Protein AF-A0A7G8KVN0-F1 (afdb_monomer)

Mean predicted aligned error: 9.9 Å

Organism: NCBI:txid1634151

Secondary structure (DSSP, 8-state):
-HHHHHHHHHHHHHHHHHHHHHHHHS--S---HHHHS--BTTBPPSS-S-PPPPHHHHHHHHHHHHHHHHHHHHTTHHHHHHHS-HHHHHHHHHH-

Structure (mmCIF, N/CA/C/O backbone):
data_AF-A0A7G8KVN0-F1
#
_entry.id   AF-A0A7G8KVN0-F1
#
loop_
_atom_site.group_PDB
_atom_site.id
_atom_site.type_symbol
_atom_site.label_atom_id
_atom_site.label_alt_id
_atom_site.label_comp_id
_atom_site.label_asym_id
_atom_site.label_entity_id
_atom_site.label_seq_id
_atom_site.pdbx_PDB_ins_code
_atom_site.Cartn_x
_atom_site.Cartn_y
_atom_site.Cartn_z
_atom_site.occupancy
_atom_site.B_iso_or_equiv
_atom_site.auth_seq_id
_atom_site.auth_comp_id
_atom_site.auth_asym_id
_atom_site.auth_atom_id
_atom_site.pdbx_PDB_model_num
ATOM 1 N N . ILE A 1 1 ? 24.097 2.681 -1.876 1.00 88.50 1 ILE A N 1
ATOM 2 C CA . ILE A 1 1 ? 23.687 1.421 -1.203 1.00 88.50 1 ILE A CA 1
ATOM 3 C C . ILE A 1 1 ? 23.824 1.532 0.312 1.00 88.50 1 ILE A C 1
ATOM 5 O O . ILE A 1 1 ? 22.799 1.477 0.969 1.00 88.50 1 ILE A O 1
ATOM 9 N N . LEU A 1 2 ? 25.011 1.804 0.874 1.00 90.75 2 LEU A N 1
ATOM 10 C CA . LEU A 1 2 ? 25.170 1.971 2.332 1.00 90.75 2 LEU A CA 1
ATOM 11 C C . LEU A 1 2 ? 24.258 3.065 2.927 1.00 90.75 2 LEU A C 1
ATOM 13 O O . LEU A 1 2 ? 23.540 2.806 3.883 1.00 90.75 2 LEU A O 1
ATOM 17 N N . ILE A 1 3 ? 24.209 4.251 2.308 1.00 93.06 3 ILE A N 1
ATOM 18 C CA . ILE A 1 3 ? 23.321 5.355 2.734 1.00 93.06 3 ILE A CA 1
ATOM 19 C C . ILE A 1 3 ? 21.838 4.949 2.663 1.00 93.06 3 ILE A C 1
ATOM 21 O O . ILE A 1 3 ? 21.062 5.285 3.551 1.00 93.06 3 ILE A O 1
ATOM 25 N N . LEU A 1 4 ? 21.453 4.181 1.637 1.00 93.19 4 LEU A N 1
ATOM 26 C CA . LEU A 1 4 ? 20.082 3.691 1.464 1.00 93.19 4 LEU A CA 1
ATOM 27 C C . LEU A 1 4 ? 19.706 2.703 2.577 1.00 93.19 4 LEU A C 1
ATOM 29 O O . LEU A 1 4 ? 18.635 2.812 3.161 1.00 93.19 4 LEU A O 1
ATOM 33 N N . ILE A 1 5 ? 20.611 1.779 2.907 1.00 95.12 5 ILE A N 1
ATOM 34 C CA . ILE A 1 5 ? 20.419 0.813 3.994 1.00 95.12 5 ILE A CA 1
ATOM 35 C C . ILE A 1 5 ? 20.278 1.547 5.332 1.00 95.12 5 ILE A C 1
ATOM 37 O O . ILE A 1 5 ? 19.354 1.266 6.090 1.00 95.12 5 ILE A O 1
ATOM 41 N N . MET A 1 6 ? 21.134 2.539 5.594 1.00 94.12 6 MET A N 1
ATOM 42 C CA . MET A 1 6 ? 21.045 3.357 6.807 1.00 94.12 6 MET A CA 1
ATOM 43 C C . MET A 1 6 ? 19.712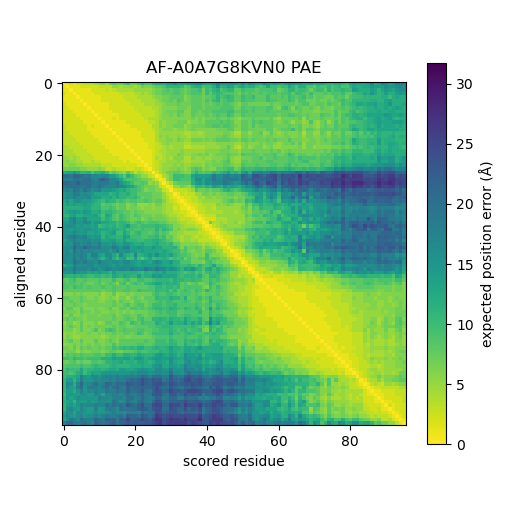 4.109 6.905 1.00 94.12 6 MET A C 1
ATOM 45 O O . MET A 1 6 ? 19.108 4.137 7.976 1.00 94.12 6 MET A O 1
ATOM 49 N N . ALA A 1 7 ? 19.219 4.668 5.796 1.00 95.31 7 ALA A N 1
ATOM 50 C CA . ALA A 1 7 ? 17.928 5.352 5.762 1.00 95.31 7 ALA A CA 1
ATOM 51 C C . ALA A 1 7 ? 16.755 4.401 6.059 1.00 95.31 7 ALA A C 1
ATOM 53 O O . ALA A 1 7 ? 15.876 4.744 6.850 1.00 95.31 7 ALA A O 1
ATOM 54 N N . ILE A 1 8 ? 16.767 3.190 5.489 1.00 96.44 8 ILE A N 1
ATOM 55 C CA . ILE A 1 8 ? 15.736 2.170 5.741 1.00 96.44 8 ILE A CA 1
ATOM 56 C C . ILE A 1 8 ? 15.730 1.773 7.223 1.00 96.44 8 ILE A C 1
ATOM 58 O O . ILE A 1 8 ? 14.670 1.762 7.849 1.00 96.44 8 ILE A O 1
ATOM 62 N N . ILE A 1 9 ? 16.905 1.526 7.813 1.00 96.19 9 ILE A N 1
ATOM 63 C CA . ILE A 1 9 ? 17.026 1.173 9.236 1.00 96.19 9 ILE A CA 1
ATOM 64 C C . ILE A 1 9 ? 16.458 2.290 10.119 1.00 96.19 9 ILE A C 1
ATOM 66 O O . ILE A 1 9 ? 15.633 2.027 10.992 1.00 96.19 9 ILE A O 1
ATOM 70 N N . LEU A 1 10 ? 16.839 3.545 9.868 1.00 96.00 10 LEU A N 1
ATOM 71 C CA . LEU A 1 10 ? 16.335 4.693 10.629 1.00 96.00 10 LEU A CA 1
ATOM 72 C C . LEU A 1 10 ? 14.809 4.832 10.526 1.00 96.00 10 LEU A C 1
ATOM 74 O O . LEU A 1 10 ? 14.151 5.059 11.542 1.00 96.00 10 LEU A O 1
ATOM 78 N N . SER A 1 11 ? 14.243 4.640 9.330 1.00 95.50 11 SER A N 1
ATOM 79 C CA . SER A 1 11 ? 12.797 4.762 9.095 1.00 95.50 11 SER A CA 1
ATOM 80 C C . SER A 1 11 ? 11.960 3.757 9.892 1.00 95.50 11 SER A C 1
ATOM 82 O O . SER A 1 11 ? 10.841 4.072 10.283 1.00 95.50 11 SER A O 1
ATOM 84 N N . PHE A 1 12 ? 12.510 2.576 10.190 1.00 96.25 12 PHE A N 1
ATOM 85 C CA . PHE A 1 12 ? 11.847 1.560 11.009 1.00 96.25 12 PHE A CA 1
ATOM 86 C C . PHE A 1 12 ? 12.101 1.757 12.514 1.00 96.25 12 PHE A C 1
ATOM 88 O O . PHE A 1 12 ? 11.218 1.532 13.348 1.00 96.25 12 PHE A O 1
ATOM 95 N N . MET A 1 13 ? 13.302 2.209 12.881 1.00 96.88 13 MET A N 1
ATOM 96 C CA . MET A 1 13 ? 13.695 2.395 14.281 1.00 96.88 13 MET A CA 1
ATOM 97 C C . MET A 1 13 ? 12.946 3.545 14.962 1.00 96.88 13 MET A C 1
ATOM 99 O O . MET A 1 13 ? 12.523 3.409 16.107 1.00 96.88 13 MET A O 1
ATOM 103 N N . ILE A 1 14 ? 12.739 4.671 14.276 1.00 96.81 14 ILE A N 1
ATOM 104 C CA . ILE A 1 14 ? 12.101 5.842 14.896 1.00 96.81 14 ILE A CA 1
ATOM 105 C C . ILE A 1 14 ? 10.646 5.542 15.324 1.00 96.81 14 ILE A C 1
ATOM 107 O O . ILE A 1 14 ? 10.338 5.729 16.505 1.00 96.81 14 ILE A O 1
ATOM 111 N N . PRO A 1 15 ? 9.747 5.025 14.456 1.00 96.62 15 PRO A N 1
ATOM 112 C CA . PRO A 1 15 ? 8.365 4.743 14.850 1.00 96.62 15 PRO A CA 1
ATOM 113 C C . PRO A 1 15 ? 8.255 3.641 15.905 1.00 96.62 15 PRO A C 1
ATOM 115 O O . PRO A 1 15 ? 7.403 3.724 16.786 1.00 96.62 15 PRO A O 1
ATOM 118 N N . SER A 1 16 ? 9.122 2.625 15.852 1.00 95.62 16 SER A N 1
ATOM 119 C CA . SER A 1 16 ? 9.110 1.533 16.832 1.00 95.62 16 SER A CA 1
ATOM 120 C C . SER A 1 16 ? 9.518 2.005 18.228 1.00 95.62 16 SER A C 1
ATOM 122 O O . SER A 1 16 ? 8.849 1.656 19.200 1.00 95.62 16 SER A O 1
ATOM 124 N N . ILE A 1 17 ? 10.538 2.862 18.343 1.00 96.69 17 ILE A N 1
ATOM 125 C CA . ILE A 1 17 ? 10.925 3.480 19.620 1.00 96.69 17 ILE A CA 1
ATOM 126 C C . ILE A 1 17 ? 9.787 4.350 20.165 1.00 96.69 17 ILE A C 1
ATOM 128 O O . ILE A 1 17 ? 9.438 4.237 21.340 1.00 96.69 17 ILE A O 1
ATOM 132 N N . VAL A 1 18 ? 9.160 5.178 19.322 1.00 96.38 18 VAL A N 1
ATOM 133 C CA . VAL A 1 18 ? 8.020 6.017 19.735 1.00 96.38 18 VAL A CA 1
ATOM 134 C C . VAL A 1 18 ? 6.837 5.157 20.198 1.00 96.38 18 VAL A C 1
ATOM 136 O O . VAL A 1 18 ? 6.237 5.433 21.239 1.00 96.38 18 VAL A O 1
ATOM 139 N N . MET A 1 19 ? 6.523 4.074 19.484 1.00 94.69 19 MET A N 1
ATOM 140 C CA . MET A 1 19 ? 5.472 3.128 19.872 1.00 94.69 19 MET A CA 1
ATOM 141 C C . MET A 1 19 ? 5.784 2.442 21.212 1.00 94.69 19 MET A C 1
ATOM 143 O O . MET A 1 19 ? 4.906 2.322 22.066 1.00 94.69 19 MET A O 1
ATOM 147 N N . LEU A 1 20 ? 7.037 2.041 21.443 1.00 93.50 20 LEU A N 1
ATOM 148 C CA . LEU A 1 20 ? 7.455 1.450 22.715 1.00 93.50 20 LEU A CA 1
ATOM 149 C C . LEU A 1 20 ? 7.299 2.443 23.868 1.00 93.50 20 LEU A C 1
ATOM 151 O O . LEU A 1 20 ? 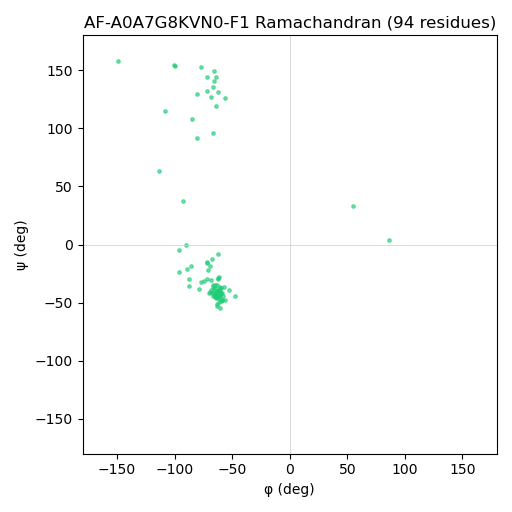6.640 2.119 24.854 1.00 93.50 20 LEU A O 1
ATOM 155 N N . ILE A 1 21 ? 7.826 3.662 23.731 1.00 94.62 21 ILE A N 1
ATOM 156 C CA . ILE A 1 21 ? 7.733 4.695 24.774 1.00 94.62 21 ILE A CA 1
ATOM 157 C C . ILE A 1 21 ? 6.267 5.007 25.094 1.00 94.62 21 ILE A C 1
ATOM 159 O O . ILE A 1 21 ? 5.875 4.995 26.260 1.00 94.62 21 ILE A O 1
ATOM 163 N N . THR A 1 22 ? 5.433 5.222 24.073 1.00 91.75 22 THR A N 1
ATOM 164 C CA . THR A 1 22 ? 4.006 5.515 24.278 1.00 91.75 22 THR A CA 1
ATOM 165 C C . THR A 1 22 ? 3.264 4.353 24.933 1.00 91.75 22 THR A C 1
ATOM 167 O O . THR A 1 22 ? 2.477 4.589 25.845 1.00 91.75 22 THR A O 1
ATOM 170 N N . SER A 1 23 ? 3.544 3.102 24.559 1.00 88.12 23 SER A N 1
ATOM 171 C CA . SER A 1 23 ? 2.927 1.931 25.198 1.00 88.12 23 SER A CA 1
ATOM 172 C C . SER A 1 23 ? 3.331 1.769 26.671 1.00 88.12 23 SER A C 1
ATOM 174 O O . SER A 1 23 ? 2.486 1.437 27.504 1.00 88.12 23 SER A O 1
ATOM 176 N N . MET A 1 24 ? 4.591 2.068 27.010 1.00 87.81 24 MET A N 1
ATOM 177 C CA . MET A 1 24 ? 5.099 2.009 28.384 1.00 87.81 24 MET A CA 1
ATOM 178 C C . MET A 1 24 ? 4.507 3.126 29.249 1.00 87.81 24 MET A C 1
ATOM 180 O O . MET A 1 24 ? 4.109 2.872 30.383 1.00 87.81 24 MET A O 1
ATOM 184 N N . MET A 1 25 ? 4.393 4.346 28.714 1.00 87.19 25 MET A N 1
ATOM 185 C CA . MET A 1 25 ? 3.806 5.482 29.436 1.00 87.19 25 MET A CA 1
ATOM 186 C C . MET A 1 25 ? 2.274 5.406 29.544 1.00 87.19 25 MET A C 1
ATOM 188 O O . MET A 1 25 ? 1.703 5.889 30.517 1.00 87.19 25 MET A O 1
ATOM 192 N N . SER A 1 26 ? 1.593 4.810 28.559 1.00 80.44 26 SER A N 1
ATOM 193 C CA . SER A 1 26 ? 0.123 4.789 28.451 1.00 80.44 26 SER A CA 1
ATOM 194 C C . SER A 1 26 ? -0.539 3.586 29.138 1.00 80.44 26 SER A C 1
ATOM 196 O O . SER A 1 26 ? -1.767 3.466 29.138 1.00 80.44 26 SER A O 1
ATOM 198 N N . LYS A 1 27 ? 0.233 2.674 29.747 1.00 68.38 27 LYS A N 1
ATOM 199 C CA . LYS A 1 27 ? -0.329 1.488 30.404 1.00 68.38 27 LYS A CA 1
ATOM 200 C C . LYS A 1 27 ? -1.164 1.888 31.626 1.00 68.38 27 LYS A C 1
ATOM 202 O O . LYS A 1 27 ? -0.653 2.064 32.728 1.00 68.38 27 LYS A O 1
ATOM 207 N N . LYS A 1 28 ? -2.478 2.008 31.430 1.00 65.06 28 LYS A N 1
ATOM 208 C CA . LYS A 1 28 ? -3.451 2.166 32.515 1.00 65.06 28 LYS A CA 1
ATOM 209 C C . LYS A 1 28 ? -3.577 0.830 33.247 1.00 65.06 28 LYS A C 1
ATOM 211 O O . LYS A 1 28 ? -3.708 -0.217 32.625 1.00 65.06 28 LYS A O 1
ATOM 216 N N . THR A 1 29 ? -3.512 0.872 34.572 1.00 64.94 29 THR A N 1
ATOM 217 C CA . THR A 1 29 ? -3.538 -0.307 35.454 1.00 64.94 29 THR A CA 1
ATOM 218 C C . THR A 1 29 ? -4.906 -0.988 35.528 1.00 64.94 29 THR A C 1
ATOM 220 O O . THR A 1 29 ? -4.991 -2.128 35.974 1.00 64.94 29 THR A O 1
ATOM 223 N N . ILE A 1 30 ? -5.969 -0.314 35.082 1.00 73.12 30 ILE A N 1
ATOM 224 C CA . ILE A 1 30 ? -7.349 -0.797 35.150 1.00 73.12 30 ILE A CA 1
ATOM 225 C C . ILE A 1 30 ? -7.817 -1.160 33.737 1.00 73.12 30 ILE A C 1
ATOM 227 O O . ILE A 1 30 ? -7.939 -0.292 32.867 1.00 73.12 30 ILE A O 1
ATOM 231 N N . ASN A 1 31 ? -8.080 -2.450 33.525 1.00 76.38 31 ASN A N 1
ATOM 232 C CA . ASN A 1 31 ? -8.697 -2.967 32.307 1.00 76.38 31 ASN A CA 1
ATOM 233 C C . ASN A 1 31 ? -10.219 -2.770 32.381 1.00 76.38 31 ASN A C 1
ATOM 235 O O . ASN A 1 31 ? -10.934 -3.635 32.882 1.00 76.38 31 ASN A O 1
ATOM 239 N N . ASP A 1 32 ? -10.712 -1.640 31.877 1.00 79.69 32 ASP A N 1
ATOM 240 C CA . ASP A 1 32 ? -12.154 -1.408 31.730 1.00 79.69 32 ASP A CA 1
ATOM 241 C C . ASP A 1 32 ? -12.686 -2.093 30.465 1.00 79.69 32 ASP A C 1
ATOM 243 O O . ASP A 1 32 ? -12.166 -1.864 29.370 1.00 79.69 32 ASP A O 1
ATOM 247 N N . ARG A 1 33 ? -13.770 -2.871 30.595 1.00 81.75 33 ARG A N 1
ATOM 248 C CA . ARG A 1 33 ? -14.444 -3.539 29.463 1.00 81.75 33 ARG A CA 1
ATOM 249 C C . ARG A 1 33 ? -14.892 -2.554 28.380 1.00 81.75 33 ARG A C 1
ATOM 251 O O . ARG A 1 33 ? -14.789 -2.847 27.199 1.00 81.75 33 ARG A O 1
ATOM 258 N N . GLU A 1 34 ? -15.343 -1.372 28.786 1.00 78.38 34 GLU A N 1
ATOM 259 C CA . GLU A 1 34 ? -15.827 -0.332 27.868 1.00 78.38 34 GLU A CA 1
ATOM 260 C C . GLU A 1 34 ? -14.703 0.332 27.057 1.00 78.38 34 GLU A C 1
ATOM 262 O O . GLU A 1 34 ? -14.960 0.992 26.059 1.00 78.38 34 GLU A O 1
ATOM 267 N N . LYS A 1 35 ? -13.434 0.161 27.459 1.00 79.06 35 LYS A N 1
ATOM 268 C CA . LYS A 1 35 ? -12.276 0.579 26.647 1.00 79.06 35 LYS A CA 1
ATOM 269 C C . LYS A 1 35 ? -11.813 -0.517 25.691 1.00 79.06 35 LYS A C 1
ATOM 271 O O . LYS A 1 35 ? -11.102 -0.215 24.738 1.00 79.06 35 LYS A O 1
ATOM 276 N N . SER A 1 36 ? -12.159 -1.774 25.974 1.00 82.88 36 SER A N 1
ATOM 277 C CA . SER A 1 36 ? -11.857 -2.919 25.114 1.00 82.88 36 SER A CA 1
ATOM 278 C C . SER A 1 36 ? -13.011 -3.296 24.180 1.00 82.88 36 SER A C 1
ATOM 280 O O . SER A 1 36 ? -12.830 -4.176 23.336 1.00 82.88 36 SER A O 1
ATOM 282 N N . SER A 1 37 ? -14.173 -2.645 24.296 1.00 84.31 37 SER A N 1
ATOM 283 C CA . SER A 1 37 ? -15.289 -2.792 23.363 1.00 84.31 37 SER A CA 1
ATOM 284 C C . SER A 1 37 ? -15.038 -2.018 22.055 1.00 84.31 37 SER A C 1
ATOM 286 O O . SER A 1 37 ? -14.285 -1.039 22.033 1.00 84.31 37 SER A O 1
ATOM 288 N N . PRO A 1 38 ? -15.627 -2.455 20.926 1.00 84.25 38 PRO A N 1
ATOM 289 C CA . PRO A 1 38 ? -15.517 -1.742 19.656 1.00 84.25 38 PRO A CA 1
ATOM 290 C C . PRO A 1 38 ? -16.131 -0.341 19.743 1.00 84.25 38 PRO A C 1
ATOM 292 O O . PRO A 1 38 ? -17.264 -0.184 20.188 1.00 84.25 38 PRO A O 1
ATOM 295 N N . PHE A 1 39 ? -15.403 0.674 19.275 1.00 83.06 39 PHE A N 1
ATOM 296 C CA . PHE A 1 39 ? -15.902 2.046 19.231 1.00 83.06 39 PHE A CA 1
ATOM 297 C C . PHE A 1 39 ? -16.711 2.290 17.949 1.00 83.06 39 PHE A C 1
ATOM 299 O O . PHE A 1 39 ? -16.131 2.422 16.873 1.00 83.06 39 PHE A O 1
ATOM 306 N N . GLU A 1 40 ? -18.037 2.408 18.062 1.00 85.38 40 GLU A N 1
ATOM 307 C CA . GLU A 1 40 ? -18.928 2.812 16.961 1.00 85.38 40 GLU A CA 1
ATOM 308 C C . GLU A 1 40 ? -19.564 4.179 17.275 1.00 85.38 40 GLU A C 1
ATOM 310 O O . GLU A 1 40 ? -20.765 4.308 17.489 1.00 85.38 40 GLU A O 1
ATOM 315 N N . CYS A 1 41 ? -18.730 5.224 17.384 1.00 84.56 41 CYS A N 1
ATOM 316 C CA . CYS A 1 41 ? -19.158 6.598 17.704 1.00 84.56 41 CYS A CA 1
ATOM 317 C C . CYS A 1 41 ? -19.9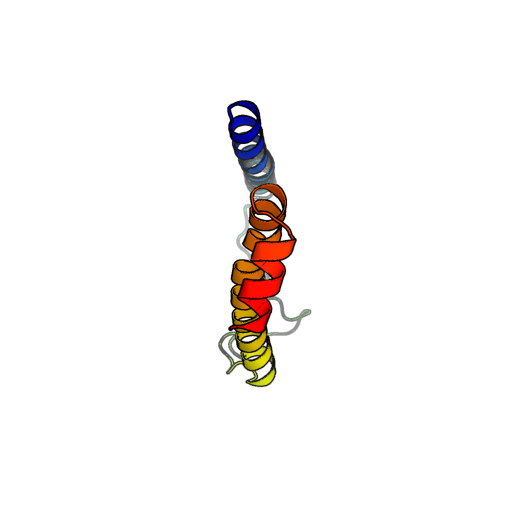73 6.725 19.011 1.00 84.56 41 CYS A C 1
ATOM 319 O O . CYS A 1 41 ? -20.851 7.579 19.116 1.00 84.56 41 CYS A O 1
ATOM 321 N N . GLY A 1 42 ? -19.674 5.886 20.009 1.00 83.38 42 GLY A N 1
ATOM 322 C CA . GLY A 1 42 ? -20.391 5.846 21.290 1.00 83.38 42 GLY A CA 1
ATOM 323 C C . GLY A 1 42 ? -21.646 4.967 21.298 1.00 83.38 42 GLY A C 1
ATOM 324 O O . GLY A 1 42 ? -22.336 4.928 22.313 1.00 83.38 42 GLY A O 1
ATOM 325 N N . PHE A 1 43 ? -21.933 4.262 20.201 1.00 80.00 43 PHE A N 1
ATOM 326 C CA . PHE A 1 43 ? -22.975 3.242 20.129 1.00 80.00 43 PHE A CA 1
ATOM 327 C C . PHE A 1 43 ? -22.386 1.835 20.237 1.00 80.00 43 PHE A C 1
ATOM 329 O O . PHE A 1 43 ? -21.233 1.599 19.866 1.00 80.00 43 PHE A O 1
ATOM 336 N N . ASP A 1 44 ? -23.207 0.896 20.710 1.00 84.06 44 ASP A N 1
ATOM 337 C CA . ASP A 1 44 ? -22.895 -0.527 20.627 1.00 84.06 44 ASP A CA 1
ATOM 338 C C . ASP A 1 44 ? -22.868 -0.969 19.161 1.00 84.06 44 ASP A C 1
ATOM 340 O O . ASP A 1 44 ? -23.722 -0.536 18.371 1.00 84.06 44 ASP A O 1
ATOM 344 N N . PRO A 1 45 ? -21.929 -1.850 18.779 1.00 82.50 45 PRO A N 1
ATOM 345 C CA . PRO A 1 45 ? -21.792 -2.238 17.394 1.00 82.50 45 PRO A CA 1
ATOM 346 C C . PRO A 1 45 ? -23.039 -2.968 16.896 1.00 82.50 45 PRO A C 1
ATOM 348 O O . PRO A 1 45 ? -23.401 -4.029 17.408 1.00 82.50 45 PRO A O 1
ATOM 351 N N . LYS A 1 46 ? -23.703 -2.416 15.872 1.00 76.12 46 LYS A N 1
ATOM 352 C CA . LYS A 1 46 ? -24.966 -2.973 15.339 1.00 76.12 46 LYS A CA 1
ATOM 353 C C . LYS A 1 46 ? -24.769 -4.280 14.579 1.00 76.12 46 LYS A C 1
ATOM 355 O O . LYS A 1 46 ? -25.715 -5.040 14.385 1.00 76.12 46 LYS A O 1
ATOM 360 N N . SER A 1 47 ? -23.557 -4.520 14.094 1.00 77.81 47 SER A N 1
ATOM 361 C CA . SER A 1 47 ? -23.225 -5.665 13.255 1.00 77.81 47 SER A CA 1
ATOM 362 C C . SER A 1 47 ? -21.784 -6.095 13.480 1.00 77.81 47 SER A C 1
ATOM 364 O O . 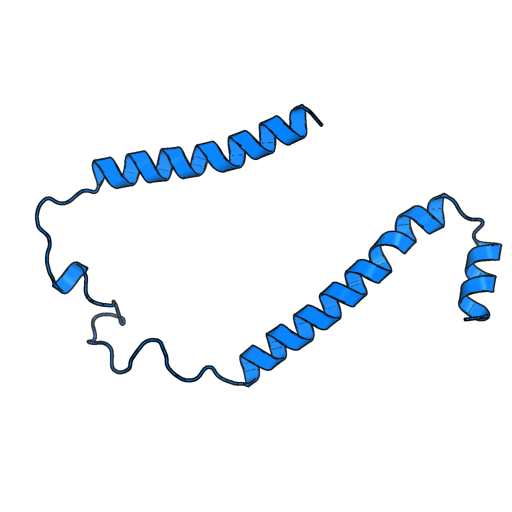SER A 1 47 ? -20.946 -5.323 13.945 1.00 77.81 47 SER A O 1
ATOM 366 N N . SER A 1 48 ? -21.477 -7.347 13.148 1.00 81.25 48 SER A N 1
ATOM 367 C CA . SER A 1 48 ? -20.090 -7.799 13.183 1.00 81.25 48 SER A CA 1
ATOM 368 C C . SER A 1 48 ? -19.257 -7.016 12.156 1.00 81.25 48 SER A C 1
ATOM 370 O O . SER A 1 48 ? -19.733 -6.826 11.037 1.00 81.25 48 SER A O 1
ATOM 372 N N . PRO A 1 49 ? -17.985 -6.687 12.434 1.00 74.81 49 PRO A N 1
ATOM 373 C CA . PRO A 1 49 ? -17.097 -6.033 11.464 1.00 74.81 49 PRO A CA 1
ATOM 374 C C . PRO A 1 49 ? -16.821 -6.882 10.208 1.00 74.81 49 PRO A C 1
ATOM 376 O O . PRO A 1 49 ? -16.222 -6.403 9.253 1.00 74.81 49 PRO A O 1
ATOM 379 N N . ARG A 1 50 ? -17.259 -8.149 10.189 1.00 79.81 50 ARG A N 1
ATOM 380 C CA . ARG A 1 50 ? -17.158 -9.077 9.054 1.00 79.81 50 ARG A CA 1
ATOM 381 C C . ARG A 1 50 ? -18.410 -9.048 8.172 1.00 79.81 50 ARG A C 1
ATOM 383 O O . ARG A 1 50 ? -18.861 -10.092 7.707 1.00 79.81 50 ARG A O 1
ATOM 390 N N . MET A 1 51 ? -19.002 -7.873 7.978 1.00 78.81 51 MET A N 1
ATOM 391 C CA . MET A 1 51 ? -20.096 -7.719 7.023 1.00 78.81 51 MET A CA 1
ATOM 392 C C . MET A 1 51 ? -19.601 -7.945 5.588 1.00 78.81 51 MET A C 1
ATOM 394 O O . MET A 1 51 ? -18.436 -7.657 5.293 1.00 78.81 51 MET A O 1
ATOM 398 N N . PRO A 1 52 ? -20.460 -8.459 4.688 1.00 77.81 52 PRO A N 1
ATOM 399 C CA . PRO A 1 52 ? -20.104 -8.605 3.286 1.00 77.81 52 PRO A CA 1
ATOM 400 C C . PRO A 1 52 ? -19.684 -7.250 2.714 1.00 77.81 52 PRO A C 1
ATOM 402 O O . PRO A 1 52 ? -20.393 -6.249 2.827 1.00 77.81 52 PRO A O 1
ATOM 405 N N . PHE A 1 53 ? -18.493 -7.229 2.125 1.00 78.75 53 PHE A N 1
ATOM 406 C CA . PHE A 1 53 ? -17.915 -6.037 1.530 1.00 78.75 53 PHE A CA 1
ATOM 407 C C . PHE A 1 53 ? -18.644 -5.678 0.233 1.00 78.75 53 PHE A C 1
ATOM 409 O O . PHE A 1 53 ? -19.050 -6.559 -0.527 1.00 78.75 53 PHE A O 1
ATOM 416 N N . SER A 1 54 ? -18.806 -4.383 -0.046 1.00 87.94 54 SER A N 1
ATOM 417 C CA . SER A 1 54 ? -19.474 -3.966 -1.278 1.00 87.94 54 SER A CA 1
ATOM 418 C C . SER A 1 54 ? -18.632 -4.347 -2.503 1.00 87.94 54 SER A C 1
ATOM 420 O O . SER A 1 54 ? -17.429 -4.079 -2.550 1.00 87.94 54 SER A O 1
ATOM 422 N N . ILE A 1 55 ? -19.278 -4.902 -3.528 1.00 89.25 55 ILE A N 1
ATOM 423 C CA . ILE A 1 55 ? -18.619 -5.314 -4.778 1.00 89.25 55 ILE A CA 1
ATOM 424 C C . ILE A 1 55 ? -17.994 -4.111 -5.507 1.00 89.25 55 ILE A C 1
ATOM 426 O O . ILE A 1 55 ? -16.978 -4.254 -6.176 1.00 89.25 55 ILE A O 1
ATOM 430 N N . GLN A 1 56 ? -18.550 -2.909 -5.338 1.00 92.44 56 GLN A N 1
ATOM 431 C CA . GLN A 1 56 ? -18.040 -1.687 -5.967 1.00 92.44 56 GLN A CA 1
ATOM 432 C C . GLN A 1 56 ? -16.589 -1.395 -5.563 1.00 92.44 56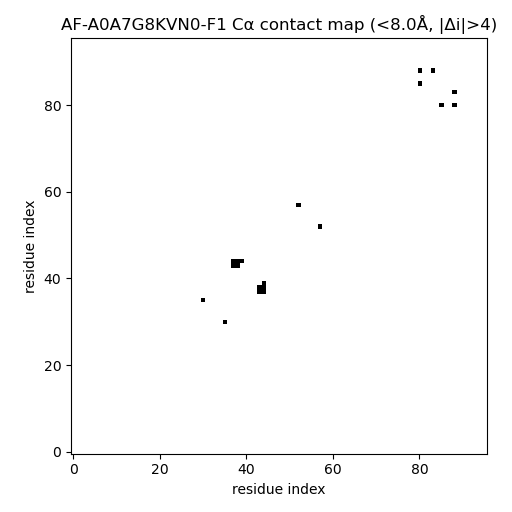 GLN A C 1
ATOM 434 O O . GLN A 1 56 ? -15.740 -1.185 -6.425 1.00 92.44 56 GLN A O 1
ATOM 439 N N . PHE A 1 57 ? -16.274 -1.464 -4.269 1.00 88.44 57 PHE A N 1
ATOM 440 C CA . PHE A 1 57 ? -14.899 -1.284 -3.801 1.00 88.44 57 PHE A CA 1
ATOM 441 C C . PHE A 1 57 ? -13.972 -2.432 -4.226 1.00 88.44 57 PHE A C 1
ATOM 443 O O . PHE A 1 57 ? -12.789 -2.204 -4.466 1.00 88.44 57 PHE A O 1
ATOM 450 N N . PHE A 1 58 ? -14.496 -3.654 -4.369 1.00 90.31 58 PHE A N 1
ATOM 451 C CA . PHE A 1 58 ? -13.715 -4.775 -4.894 1.00 90.31 58 PHE A CA 1
ATOM 452 C C . PHE A 1 58 ? -13.312 -4.546 -6.358 1.00 90.31 58 PHE A C 1
ATOM 454 O O . PHE A 1 58 ? -12.153 -4.746 -6.715 1.00 90.31 58 PHE A O 1
ATOM 461 N N . LEU A 1 59 ? -14.233 -4.051 -7.190 1.00 94.19 59 LEU A N 1
ATOM 462 C CA . LEU A 1 59 ? -13.944 -3.720 -8.588 1.00 94.19 59 LEU A CA 1
ATOM 463 C C . LEU A 1 59 ? -12.868 -2.633 -8.710 1.00 94.19 59 LEU A C 1
ATOM 465 O O . LEU A 1 59 ? -11.997 -2.745 -9.568 1.00 94.19 59 LEU A O 1
ATOM 469 N N . ILE A 1 60 ? -12.872 -1.633 -7.823 1.00 95.38 60 ILE A N 1
ATOM 470 C CA . ILE A 1 60 ? -11.822 -0.601 -7.784 1.00 95.38 60 ILE A CA 1
ATOM 471 C C . ILE A 1 60 ? -10.443 -1.232 -7.526 1.00 95.38 60 ILE A C 1
ATOM 473 O O . ILE A 1 60 ? -9.478 -0.866 -8.194 1.00 95.38 60 ILE A O 1
ATOM 477 N N . ALA A 1 61 ? -10.342 -2.209 -6.618 1.00 95.06 61 ALA A N 1
ATOM 478 C CA . ALA A 1 61 ? -9.082 -2.904 -6.342 1.00 95.06 61 ALA A CA 1
ATOM 479 C C . ALA A 1 61 ? -8.588 -3.736 -7.541 1.00 95.06 61 ALA A C 1
ATOM 481 O O . ALA A 1 61 ? -7.394 -3.740 -7.834 1.00 95.06 61 ALA A O 1
ATOM 482 N N . VAL A 1 62 ? -9.496 -4.402 -8.263 1.00 96.19 62 VAL A N 1
ATOM 483 C CA . VAL A 1 62 ? -9.153 -5.156 -9.484 1.00 96.19 62 VAL A CA 1
ATOM 484 C C . VAL A 1 62 ? -8.663 -4.220 -10.590 1.00 96.19 62 VAL A C 1
ATOM 486 O O . VAL A 1 62 ? -7.658 -4.504 -11.233 1.00 96.19 62 VAL A O 1
ATOM 489 N N . ILE A 1 63 ? -9.336 -3.084 -10.786 1.00 96.69 63 ILE A N 1
ATOM 490 C CA . ILE A 1 63 ? -8.928 -2.070 -11.766 1.00 96.69 63 ILE A CA 1
ATOM 491 C C . ILE A 1 63 ? -7.547 -1.497 -11.408 1.00 96.69 63 ILE A C 1
ATOM 493 O O . ILE A 1 63 ? -6.689 -1.390 -12.279 1.00 96.69 63 ILE A O 1
ATOM 497 N N . PHE A 1 64 ? -7.300 -1.188 -10.129 1.00 96.88 64 PHE A N 1
ATOM 498 C CA . PHE A 1 64 ? -5.987 -0.736 -9.659 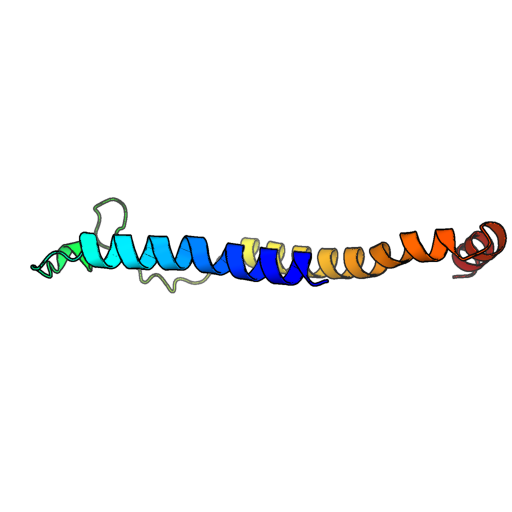1.00 96.88 64 PHE A CA 1
ATOM 499 C C . PHE A 1 64 ? -4.883 -1.762 -9.949 1.00 96.88 64 PHE A C 1
ATOM 501 O O . PHE A 1 64 ? -3.811 -1.384 -10.411 1.00 96.88 64 PHE A O 1
ATOM 508 N N . LEU A 1 65 ? -5.157 -3.054 -9.748 1.00 96.00 65 LEU A N 1
ATOM 509 C CA . LEU A 1 65 ? -4.202 -4.126 -10.034 1.00 96.00 65 LEU A CA 1
ATOM 510 C C . LEU A 1 65 ? -3.834 -4.199 -11.522 1.00 96.00 65 LEU A C 1
ATOM 512 O O . L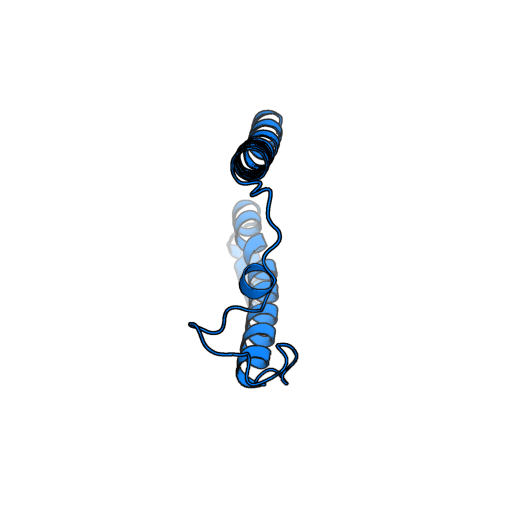EU A 1 65 ? -2.663 -4.373 -11.850 1.00 96.00 65 LEU A O 1
ATOM 516 N N . ILE A 1 66 ? -4.810 -4.053 -12.422 1.00 97.62 66 ILE A N 1
ATOM 517 C CA . ILE A 1 66 ? -4.550 -4.034 -13.870 1.00 97.62 66 ILE A CA 1
ATOM 518 C C . ILE A 1 66 ? -3.682 -2.825 -14.233 1.00 97.62 66 ILE A C 1
ATOM 520 O O . ILE A 1 66 ? -2.673 -2.981 -14.920 1.00 97.62 66 ILE A O 1
ATOM 524 N N . PHE A 1 67 ? -4.018 -1.639 -13.717 1.00 97.31 67 PHE A N 1
ATOM 525 C CA . PHE A 1 67 ? -3.233 -0.434 -13.982 1.00 97.31 67 PHE A CA 1
ATOM 526 C C . PHE A 1 67 ? -1.800 -0.512 -13.437 1.00 97.31 67 PHE A C 1
ATOM 528 O O . PHE A 1 67 ? -0.881 -0.014 -14.081 1.00 97.31 67 PHE A O 1
ATOM 535 N N . ASP A 1 68 ? -1.570 -1.163 -12.296 1.00 96.62 68 ASP A N 1
ATOM 536 C CA . ASP A 1 68 ? -0.219 -1.338 -11.742 1.00 96.62 68 ASP A CA 1
ATOM 537 C C . ASP A 1 68 ? 0.663 -2.243 -12.632 1.00 96.62 68 ASP A C 1
ATOM 539 O O . ASP A 1 68 ? 1.853 -1.978 -12.850 1.00 96.62 68 ASP A O 1
ATOM 543 N N . ILE A 1 69 ? 0.062 -3.274 -13.243 1.00 96.88 69 ILE A N 1
ATOM 544 C CA . ILE A 1 69 ? 0.739 -4.127 -14.233 1.00 96.88 69 ILE A CA 1
ATOM 545 C C . ILE A 1 69 ? 1.108 -3.317 -15.482 1.00 96.88 69 ILE A C 1
ATOM 547 O O . ILE A 1 69 ? 2.239 -3.415 -15.963 1.00 96.88 69 ILE A O 1
ATOM 551 N N . GLU A 1 70 ? 0.193 -2.489 -15.991 1.00 96.25 70 GLU A N 1
ATOM 552 C CA . GLU A 1 70 ? 0.464 -1.620 -17.144 1.00 96.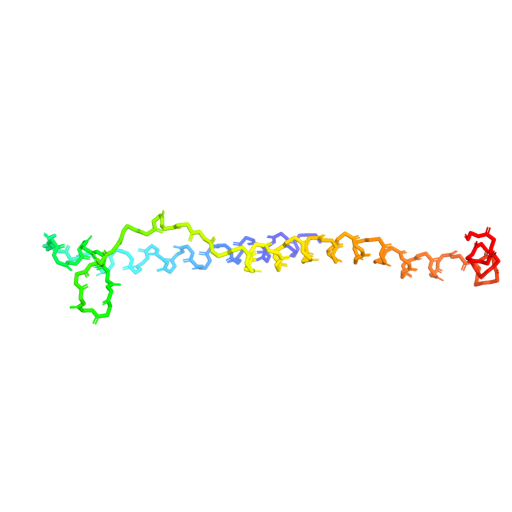25 70 GLU A CA 1
ATOM 553 C C . GLU A 1 70 ? 1.601 -0.630 -16.855 1.00 96.25 70 GLU A C 1
ATOM 555 O O . GLU A 1 70 ? 2.519 -0.488 -17.665 1.00 96.25 70 GLU A O 1
ATOM 560 N N . ILE A 1 71 ? 1.609 0.001 -15.676 1.00 96.25 71 ILE A N 1
ATOM 561 C CA . ILE A 1 71 ? 2.682 0.921 -15.269 1.00 96.25 71 ILE A CA 1
ATOM 562 C C . ILE A 1 71 ? 4.028 0.192 -15.210 1.00 96.25 71 ILE A C 1
ATOM 564 O O . ILE A 1 71 ? 5.028 0.707 -15.716 1.00 96.25 71 ILE A O 1
ATOM 568 N N . THR A 1 72 ? 4.064 -1.020 -14.652 1.00 94.81 72 THR A N 1
ATOM 569 C CA . THR A 1 72 ? 5.289 -1.830 -14.585 1.00 94.81 72 THR A CA 1
ATOM 570 C C . THR A 1 72 ? 5.851 -2.135 -15.977 1.00 94.81 72 THR A C 1
ATOM 572 O O . THR A 1 72 ? 7.068 -2.100 -16.164 1.00 94.81 72 THR A O 1
ATOM 575 N N . LEU A 1 73 ? 4.987 -2.376 -16.970 1.00 91.31 73 LEU A N 1
ATOM 576 C CA . LEU A 1 73 ? 5.389 -2.578 -18.367 1.00 91.31 73 LEU A CA 1
ATOM 577 C C . LEU A 1 73 ? 5.861 -1.283 -19.051 1.00 91.31 73 LEU A C 1
ATOM 579 O O . LEU A 1 73 ? 6.731 -1.338 -19.919 1.00 91.31 73 LEU A O 1
ATOM 583 N N . ILE A 1 74 ? 5.336 -0.121 -18.651 1.00 91.50 74 ILE A N 1
ATOM 584 C CA . ILE A 1 74 ? 5.702 1.188 -19.216 1.00 91.50 74 ILE A CA 1
ATOM 585 C C . ILE A 1 74 ? 7.038 1.713 -18.658 1.00 91.50 74 ILE A C 1
ATOM 587 O O . ILE A 1 74 ? 7.837 2.270 -19.411 1.00 91.50 74 ILE A O 1
ATOM 591 N N . ILE A 1 75 ? 7.333 1.521 -17.365 1.00 92.69 75 ILE A N 1
ATOM 592 C CA . ILE A 1 75 ? 8.579 1.984 -16.713 1.00 92.69 75 ILE A CA 1
ATOM 593 C C . ILE A 1 75 ? 9.877 1.650 -17.490 1.00 92.69 75 ILE A C 1
ATOM 595 O O . ILE A 1 75 ? 10.722 2.545 -17.618 1.00 92.69 75 ILE A O 1
ATOM 599 N N . PRO A 1 76 ? 10.092 0.434 -18.039 1.00 87.19 76 PRO A N 1
ATOM 600 C CA . PRO A 1 76 ? 11.318 0.110 -18.771 1.00 87.19 76 PRO A CA 1
ATOM 601 C C . PRO A 1 76 ? 11.486 0.871 -20.097 1.00 87.19 76 PRO A C 1
ATOM 603 O O . PRO A 1 76 ? 12.598 0.898 -20.624 1.00 87.19 76 PRO A O 1
ATOM 606 N N . ILE A 1 77 ? 10.458 1.548 -20.624 1.00 85.94 77 ILE A N 1
ATOM 607 C CA . ILE A 1 77 ? 10.588 2.367 -21.843 1.00 85.94 77 ILE A CA 1
ATOM 608 C C . ILE A 1 77 ? 11.620 3.489 -21.639 1.00 85.94 77 ILE A C 1
ATOM 610 O O . ILE A 1 77 ? 12.409 3.775 -22.539 1.00 85.94 77 ILE A O 1
ATOM 614 N N . ILE A 1 78 ? 11.685 4.077 -20.438 1.00 86.00 78 ILE A N 1
ATOM 615 C CA . ILE A 1 78 ? 12.593 5.189 -20.114 1.00 86.00 78 ILE A CA 1
ATOM 616 C C . ILE A 1 78 ? 14.076 4.795 -20.281 1.00 86.00 78 ILE A C 1
ATOM 618 O O . ILE A 1 78 ? 14.795 5.482 -21.014 1.00 86.00 78 ILE A O 1
ATOM 622 N N . PRO A 1 79 ? 14.586 3.714 -19.651 1.00 86.19 79 PRO A N 1
ATOM 623 C CA . PRO A 1 79 ? 15.965 3.289 -19.871 1.00 86.19 79 PRO A CA 1
ATOM 624 C C . PRO A 1 79 ? 16.214 2.776 -21.297 1.00 86.19 79 PRO A C 1
ATOM 626 O O . PRO A 1 79 ? 17.284 3.052 -21.840 1.00 86.19 79 PRO A O 1
ATOM 629 N N . ILE A 1 80 ? 15.247 2.099 -21.933 1.00 85.56 80 ILE A N 1
ATOM 630 C CA . ILE A 1 80 ? 15.392 1.590 -23.311 1.00 85.56 80 ILE A CA 1
ATOM 631 C C . ILE A 1 80 ? 15.585 2.741 -24.304 1.00 85.56 80 ILE A C 1
ATOM 633 O O . ILE A 1 80 ? 16.445 2.657 -25.184 1.00 85.56 80 ILE A O 1
ATOM 637 N N . MET A 1 81 ? 14.849 3.842 -24.142 1.00 81.12 81 MET A N 1
ATOM 638 C CA . MET A 1 81 ? 15.009 5.041 -24.968 1.00 81.12 81 MET A CA 1
ATOM 639 C C . MET A 1 81 ? 16.398 5.677 -24.855 1.00 81.12 81 MET A C 1
ATOM 641 O O . MET A 1 81 ? 16.863 6.299 -25.805 1.00 81.12 81 MET A O 1
ATOM 645 N N . LYS A 1 82 ? 17.083 5.517 -23.717 1.00 81.12 82 LYS A N 1
ATOM 646 C CA . LYS A 1 82 ? 18.443 6.041 -23.536 1.00 81.12 82 LYS A CA 1
ATOM 647 C C . LYS A 1 82 ? 19.504 5.180 -24.227 1.00 81.12 82 LYS A C 1
ATOM 649 O O . LYS A 1 82 ? 20.534 5.712 -24.632 1.00 81.12 82 LYS A O 1
ATOM 654 N N . SER A 1 83 ? 19.295 3.866 -24.319 1.00 81.31 83 SER A N 1
ATOM 655 C CA . SER A 1 83 ? 20.283 2.931 -24.877 1.00 81.31 83 SER A CA 1
ATOM 656 C C . SER A 1 83 ? 20.072 2.595 -26.354 1.00 81.31 83 SER A C 1
ATOM 658 O O . SER A 1 83 ? 21.013 2.162 -27.012 1.00 81.31 83 SER A O 1
ATOM 660 N N . SER A 1 84 ? 18.848 2.732 -26.869 1.00 83.12 84 SER A N 1
ATOM 661 C CA . SER A 1 84 ? 18.494 2.342 -28.238 1.00 83.12 84 SER A CA 1
ATOM 662 C C . SER A 1 84 ? 18.463 3.529 -29.202 1.00 83.12 84 SER A C 1
ATOM 664 O O . SER A 1 84 ? 18.215 4.670 -28.816 1.00 83.12 84 SER A O 1
ATOM 666 N N . ASN A 1 85 ? 18.700 3.260 -30.489 1.00 84.62 85 ASN A N 1
ATOM 667 C CA . ASN A 1 85 ? 18.485 4.256 -31.535 1.00 84.62 85 ASN A CA 1
ATOM 668 C C . ASN A 1 85 ? 16.989 4.535 -31.679 1.00 84.62 85 ASN A C 1
ATOM 670 O O . ASN A 1 85 ? 16.213 3.616 -31.953 1.00 84.62 85 ASN A O 1
ATOM 674 N N . LEU A 1 86 ? 16.614 5.814 -31.602 1.00 81.44 86 LEU A N 1
ATOM 675 C CA . LEU A 1 86 ? 15.226 6.263 -31.722 1.00 81.44 86 LEU A CA 1
ATOM 676 C C . LEU A 1 86 ? 14.546 5.728 -32.992 1.00 81.44 86 LEU A C 1
ATOM 678 O O . LEU A 1 86 ? 13.398 5.306 -32.941 1.00 81.44 86 LEU A O 1
ATOM 682 N N . MET A 1 87 ? 15.269 5.683 -34.115 1.00 79.81 87 MET A N 1
ATOM 683 C CA . MET A 1 87 ? 14.718 5.198 -35.384 1.00 79.81 87 MET A CA 1
ATOM 684 C C . MET A 1 87 ? 14.371 3.702 -35.343 1.00 79.81 87 MET A C 1
ATOM 686 O O . MET A 1 87 ? 13.310 3.313 -35.815 1.00 79.81 87 MET A O 1
ATOM 690 N N . ILE A 1 88 ? 15.231 2.872 -34.737 1.00 81.06 88 ILE A N 1
ATOM 691 C CA . ILE A 1 88 ? 14.997 1.423 -34.604 1.00 81.06 88 ILE A CA 1
ATOM 692 C C . ILE A 1 88 ? 13.831 1.166 -33.644 1.00 81.06 88 ILE A C 1
ATOM 694 O O . ILE A 1 88 ? 12.985 0.306 -33.897 1.00 81.06 88 ILE A O 1
ATOM 698 N N . TRP A 1 89 ? 13.757 1.950 -32.567 1.00 82.56 89 TRP A N 1
ATOM 699 C CA . TRP A 1 89 ? 12.654 1.885 -31.617 1.00 82.56 89 TRP A CA 1
ATOM 700 C C . TRP A 1 89 ? 11.316 2.223 -32.291 1.00 82.56 89 TRP A C 1
ATOM 702 O O . TRP A 1 89 ? 10.398 1.408 -32.232 1.00 82.56 89 TRP A O 1
ATOM 712 N N . LEU A 1 90 ? 11.246 3.327 -33.045 1.00 80.81 90 LEU A N 1
ATOM 713 C CA . LEU A 1 90 ? 10.054 3.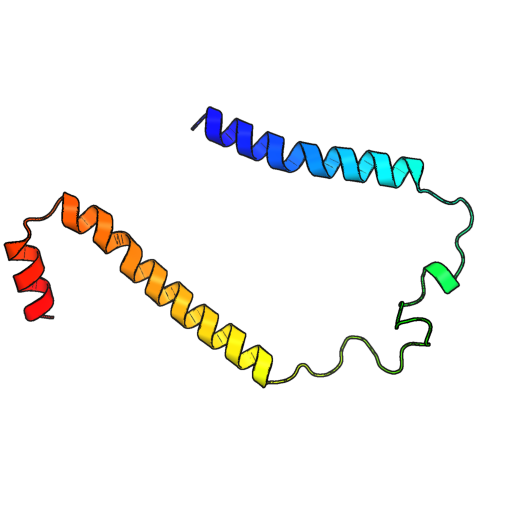710 -33.812 1.00 80.81 90 LEU A CA 1
ATOM 714 C C . LEU A 1 90 ? 9.643 2.628 -34.816 1.00 80.81 90 LEU A C 1
ATOM 716 O O . LEU A 1 90 ? 8.466 2.282 -34.894 1.00 80.81 90 LEU A O 1
ATOM 720 N N . THR A 1 91 ? 10.598 2.044 -35.549 1.00 79.19 91 THR A N 1
ATOM 721 C CA . THR A 1 91 ? 10.277 0.948 -36.475 1.00 79.19 91 THR A CA 1
ATOM 722 C C . THR A 1 91 ? 9.728 -0.272 -35.746 1.00 79.19 91 THR A C 1
ATOM 724 O O . THR A 1 91 ? 8.750 -0.843 -36.212 1.00 79.19 91 THR A O 1
ATOM 727 N N . SER A 1 92 ? 10.282 -0.630 -34.581 1.00 78.94 92 SER A N 1
ATOM 728 C CA . SER A 1 92 ? 9.797 -1.777 -33.808 1.00 78.94 92 SER A CA 1
ATOM 729 C C . SER A 1 92 ? 8.368 -1.564 -33.305 1.00 78.94 92 SER A C 1
ATOM 731 O O . SER A 1 92 ? 7.536 -2.446 -33.472 1.00 78.94 92 SER A O 1
ATOM 733 N N . THR A 1 93 ? 8.041 -0.370 -32.802 1.00 80.56 93 THR A N 1
ATOM 734 C CA . THR A 1 93 ? 6.688 -0.030 -32.331 1.00 80.56 93 THR A CA 1
ATOM 735 C C . THR A 1 93 ? 5.649 0.081 -33.445 1.00 80.56 93 THR A C 1
ATOM 737 O O . THR A 1 93 ? 4.466 0.075 -33.151 1.00 80.56 93 THR A O 1
ATOM 740 N N . ILE A 1 94 ? 6.072 0.241 -34.704 1.00 81.75 94 ILE A N 1
ATOM 741 C CA . ILE A 1 94 ? 5.170 0.277 -35.869 1.00 81.75 94 ILE A CA 1
ATOM 742 C C . ILE A 1 94 ? 4.913 -1.139 -36.406 1.00 81.75 94 ILE A C 1
ATOM 744 O O . ILE A 1 94 ? 3.870 -1.396 -37.001 1.00 81.75 94 ILE A O 1
ATOM 748 N N . THR A 1 95 ? 5.880 -2.048 -36.249 1.00 74.75 95 THR A N 1
ATOM 749 C CA . THR A 1 95 ? 5.768 -3.442 -36.706 1.00 74.75 95 THR A CA 1
ATOM 750 C C . THR A 1 95 ? 5.095 -4.379 -35.705 1.00 74.75 95 THR A C 1
ATOM 752 O O . THR A 1 95 ? 4.683 -5.468 -36.103 1.00 74.75 95 THR A O 1
ATOM 755 N N . PHE A 1 96 ? 5.024 -3.981 -34.434 1.00 63.25 96 PHE A N 1
ATOM 756 C CA . PHE A 1 96 ? 4.199 -4.615 -33.402 1.00 63.25 96 PHE A CA 1
ATOM 757 C C . PHE A 1 96 ? 2.847 -3.909 -33.322 1.00 63.25 96 PHE A C 1
ATOM 759 O O . PHE A 1 96 ? 1.839 -4.624 -33.135 1.00 63.25 96 PHE A O 1
#

Foldseek 3Di:
DVVVVVVVVVVVVPVVVVVVVCCVVVDDPDDDVVVVADDPVPDHDPDDPPPDDDVVVVVVVVVVVVVVVVVVVVVVVVVCVVVDDPVVVVVVVVVD

Sequence (96 aa):
ILILIMAIILSFMIPSIVMLITSMMSKKTINDREKSSPFECGFDPKSSPRMPFSIQFFLIAVIFLIFDIEITLIIPIIPIMKSSNLMIWLTSTITF

pLDDT: mean 86.77, std 8.3, range [63.25, 97.62]

Nearest PDB structures (foldseek):
  8q0a-assembly1_A  TM=7.490E-01  e=7.049E-04  Bos taurus
  7w1u-assembly1_j  TM=7.271E-01  e=1.057E-03  Sus scrofa
  6zkc-assembly1_A  TM=7.296E-01  e=9.744E-04  Ovis aries
  8qby-assembly1_A  TM=7.136E-01  e=6.270E-03  Paracoccus denitrificans PD1222
  8gzu-assembly1_n3  TM=6.202E-01  e=3.890E-01  Tetrahymena thermophila SB210

Solvent-accessible surface area (backbone atoms only — not comparable to full-atom values): 6052 Å² total; per-residue (Å²): 106,72,70,55,54,52,51,54,53,49,66,55,49,55,60,50,52,53,52,50,52,49,54,67,74,62,64,67,93,72,89,53,66,82,76,73,47,77,84,49,94,88,41,78,70,91,63,68,95,82,57,87,74,63,65,70,64,52,50,53,53,54,53,51,53,54,51,52,54,53,50,62,68,51,60,59,50,63,64,47,62,74,75,46,59,69,68,61,51,53,53,51,68,71,76,103

InterPro domains:
  IPR000440 NADH:ubiquinone/plastoquinone oxidoreductase, chain 3 [PF00507] (18-93)
  IPR000440 NADH:ubiquinone/plastoquinone oxidoreductase, chain 3 [PTHR11058] (4-92)
  IPR038430 NADH:ubiquinone oxidoreductase, subunit 3 superfamily [G3DSA:1.20.58.1610] (1-96)

Radius of gyration: 25.73 Å; Cα contacts (8 Å, |Δi|>4): 10; chains: 1; bounding box: 50×16×72 Å